Protein AF-A0A0G4KJ38-F1 (afdb_monomer)

pLDDT: mean 87.05, std 11.79, range [53.69, 97.81]

Foldseek 3Di:
DQDDLLVLLVLLCVQPVDALVRLVVVCPDPVNLPDADCDPPPPPPSDHPSSVLSVLVSVQCVQCVVSDSVSDDPVSSVSSSVVSVVSVVVVVVLVVVCVVDDPVVNVVVD

Radius of gyration: 15.85 Å; Cα contacts (8 Å, |Δi|>4): 71; chains: 1; bounding box: 38×38×37 Å

Organism: Verticillium longisporum (NCBI:txid100787)

Solvent-accessible surface area (backbone atoms only — not comparable to full-atom values): 6546 Å² total; per-residue (Å²): 132,83,79,56,70,67,61,39,50,54,50,30,58,70,70,57,76,68,53,39,69,57,49,53,53,47,57,73,33,72,71,41,60,73,40,62,52,73,41,98,81,50,82,82,75,70,56,20,56,48,49,55,50,50,52,53,51,32,53,54,34,67,76,38,74,85,66,55,80,90,72,60,51,71,70,56,50,55,51,35,47,54,50,44,53,51,52,53,51,48,54,53,52,52,51,56,61,41,74,79,43,54,75,73,56,50,64,72,77,111

Sequence (110 aa):
MVKPKEEVISEFNSLVNMTASDLETWLKSDDANSAGWPKDDADGDGETVGHESGRKIVEILKANPDRKEDKYTDEQVEHMRKVVAYCKRHLAQEAKGNEEKTDEEVKKTK

Structure (mmCIF, N/CA/C/O backbone):
data_AF-A0A0G4KJ38-F1
#
_entry.id   AF-A0A0G4KJ38-F1
#
loop_
_atom_site.group_PDB
_atom_site.id
_atom_site.type_symbol
_atom_site.label_atom_id
_atom_site.label_alt_id
_atom_site.label_comp_id
_atom_site.label_asym_id
_atom_site.label_entity_id
_atom_site.label_seq_id
_atom_site.pdbx_PDB_ins_code
_atom_site.Cartn_x
_atom_site.Cartn_y
_atom_site.Cartn_z
_atom_site.occupancy
_atom_site.B_iso_or_equiv
_atom_site.auth_seq_id
_atom_site.auth_comp_id
_atom_site.auth_asym_id
_atom_site.auth_atom_id
_atom_site.pdbx_PDB_model_num
ATOM 1 N N . MET A 1 1 ? -16.868 -13.684 -9.286 1.00 61.88 1 MET A N 1
ATOM 2 C CA . MET A 1 1 ? -17.125 -13.490 -7.842 1.00 61.88 1 MET A CA 1
ATOM 3 C C . MET A 1 1 ? -16.028 -12.599 -7.289 1.00 61.88 1 MET A C 1
ATOM 5 O O . MET A 1 1 ? -14.884 -12.772 -7.690 1.00 61.88 1 MET A O 1
ATOM 9 N N . VAL A 1 2 ? -16.369 -11.622 -6.449 1.00 82.81 2 VAL A N 1
ATOM 10 C CA . VAL A 1 2 ? -15.367 -10.801 -5.748 1.00 82.81 2 VAL A CA 1
ATOM 11 C C . VAL A 1 2 ? -14.737 -11.662 -4.654 1.00 82.81 2 VAL A C 1
ATOM 13 O O . VAL A 1 2 ? -15.451 -12.413 -3.992 1.00 82.81 2 VAL A O 1
ATOM 16 N N . LYS A 1 3 ? -13.411 -11.588 -4.495 1.00 90.31 3 LYS A N 1
ATOM 17 C CA . LYS A 1 3 ? -12.697 -12.350 -3.464 1.00 90.31 3 LYS A CA 1
ATOM 18 C C . LYS A 1 3 ? -13.172 -11.975 -2.048 1.00 90.31 3 LYS A C 1
ATOM 20 O O . LYS A 1 3 ? -13.415 -10.780 -1.810 1.00 90.31 3 LYS A O 1
ATOM 25 N N . PRO A 1 4 ? -13.246 -12.948 -1.117 1.00 95.56 4 PRO A N 1
ATOM 26 C CA . PRO A 1 4 ? -13.491 -12.691 0.301 1.00 95.56 4 PRO A CA 1
ATOM 27 C C . PRO A 1 4 ? -12.502 -11.680 0.894 1.00 95.56 4 PRO A C 1
ATOM 29 O O . PRO A 1 4 ? -11.387 -11.514 0.394 1.00 95.56 4 PRO A O 1
ATOM 32 N N . LYS A 1 5 ? -12.917 -10.978 1.952 1.00 95.12 5 LYS A N 1
ATOM 33 C CA . LYS A 1 5 ? -12.108 -9.935 2.610 1.00 95.12 5 LYS A CA 1
ATOM 34 C C . LYS A 1 5 ? -10.822 -10.520 3.192 1.00 95.12 5 LYS A C 1
ATOM 36 O O . LYS A 1 5 ? -9.754 -9.946 3.004 1.00 95.12 5 LYS A O 1
ATOM 41 N N . GLU A 1 6 ? -10.932 -11.681 3.813 1.00 95.69 6 GLU A N 1
ATOM 42 C CA . GLU A 1 6 ? -9.857 -12.414 4.477 1.00 95.69 6 GLU A CA 1
ATOM 43 C C . GLU A 1 6 ? -8.767 -12.809 3.471 1.00 95.69 6 GLU A C 1
ATOM 45 O O . GLU A 1 6 ? -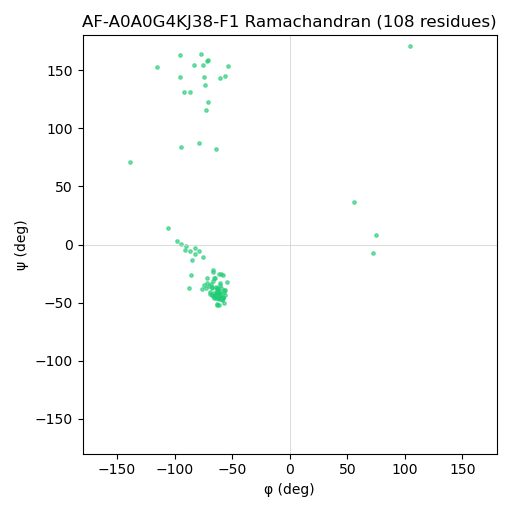7.585 -12.551 3.686 1.00 95.69 6 GLU A O 1
ATOM 50 N N . GLU A 1 7 ? -9.171 -13.340 2.311 1.00 96.94 7 GLU A N 1
ATOM 51 C CA . GLU A 1 7 ? -8.244 -13.707 1.235 1.00 96.94 7 GLU A CA 1
ATOM 52 C C . GLU A 1 7 ? -7.487 -12.480 0.707 1.00 96.94 7 GLU A C 1
ATOM 54 O O . GLU A 1 7 ? -6.278 -12.528 0.496 1.00 96.94 7 GLU A O 1
ATOM 59 N N . VAL A 1 8 ? -8.179 -11.353 0.531 1.00 97.50 8 VAL A N 1
ATOM 60 C CA . VAL A 1 8 ? -7.558 -10.110 0.052 1.00 97.50 8 VAL A CA 1
ATOM 61 C C . VAL A 1 8 ? -6.551 -9.568 1.058 1.00 97.50 8 VAL A C 1
ATOM 63 O O . VAL A 1 8 ? -5.468 -9.154 0.651 1.00 97.50 8 VAL A O 1
ATOM 66 N N . ILE A 1 9 ? -6.896 -9.554 2.346 1.00 97.19 9 ILE A N 1
ATOM 67 C CA . ILE A 1 9 ? -6.003 -9.070 3.404 1.00 97.19 9 ILE A CA 1
ATOM 68 C C . ILE A 1 9 ? -4.748 -9.941 3.471 1.00 97.19 9 ILE A C 1
ATOM 70 O O . ILE A 1 9 ? -3.636 -9.412 3.507 1.00 97.19 9 ILE A O 1
ATOM 74 N N . SER A 1 10 ? -4.915 -11.265 3.440 1.00 96.50 10 SER A N 1
ATOM 75 C CA . SER A 1 10 ? -3.799 -12.211 3.451 1.00 96.50 10 SER A CA 1
ATOM 76 C C . SER A 1 10 ? -2.866 -11.991 2.253 1.00 96.50 10 SER A C 1
ATOM 78 O O . SER A 1 10 ? -1.655 -11.828 2.416 1.00 96.50 10 SER A O 1
ATOM 80 N N . GLU A 1 11 ? -3.428 -11.878 1.046 1.00 96.88 11 GLU A N 1
ATOM 81 C CA . GLU A 1 11 ? -2.656 -11.617 -0.172 1.00 96.88 11 GLU A CA 1
ATOM 82 C C . GLU A 1 11 ? -1.963 -10.252 -0.139 1.00 96.88 11 GLU A C 1
ATOM 84 O O . GLU A 1 11 ? -0.799 -10.143 -0.521 1.00 96.88 11 GLU A O 1
ATOM 89 N N . PHE A 1 12 ? -2.644 -9.215 0.347 1.00 97.50 12 PHE A N 1
ATOM 90 C CA . PHE A 1 12 ? -2.066 -7.884 0.497 1.00 97.50 12 PHE A CA 1
ATOM 91 C C . PHE A 1 12 ? -0.873 -7.898 1.452 1.00 97.50 12 PHE A C 1
ATOM 93 O O . PHE A 1 12 ? 0.184 -7.371 1.114 1.00 97.50 12 PHE A O 1
ATOM 100 N N . ASN A 1 13 ? -1.007 -8.542 2.612 1.00 95.00 13 ASN A N 1
ATOM 101 C CA . ASN A 1 13 ? 0.074 -8.646 3.588 1.00 95.00 13 ASN A CA 1
ATOM 102 C C . ASN A 1 13 ? 1.258 -9.476 3.081 1.00 95.00 13 ASN A C 1
ATOM 104 O O . ASN A 1 13 ? 2.392 -9.194 3.460 1.00 95.00 13 ASN A O 1
ATOM 108 N N . SER A 1 14 ? 1.016 -10.448 2.199 1.00 95.06 14 SER A N 1
ATOM 109 C CA . SER A 1 14 ? 2.086 -11.199 1.537 1.00 95.06 14 SER A CA 1
ATOM 110 C C . SER A 1 14 ? 2.800 -10.394 0.449 1.00 95.06 14 SER A C 1
ATOM 112 O O . SER A 1 14 ? 3.992 -10.606 0.232 1.00 95.06 14 SER A O 1
ATOM 114 N N . LEU A 1 15 ? 2.087 -9.526 -0.273 1.00 95.25 15 LEU A N 1
ATOM 115 C CA . LEU A 1 15 ? 2.631 -8.772 -1.408 1.00 95.25 15 LEU A CA 1
ATOM 116 C C . LEU A 1 15 ? 3.289 -7.455 -0.977 1.00 95.25 15 LEU A C 1
ATOM 118 O O . LEU A 1 15 ? 4.312 -7.067 -1.532 1.00 95.25 15 LEU A O 1
ATOM 122 N N . VAL A 1 16 ? 2.725 -6.769 0.019 1.00 95.00 16 VAL A N 1
ATOM 123 C CA . VAL A 1 16 ? 3.237 -5.496 0.542 1.00 95.00 16 VAL A CA 1
ATOM 124 C C . VAL A 1 16 ? 4.140 -5.773 1.738 1.00 95.00 16 VAL A C 1
ATOM 126 O O . VAL A 1 16 ? 3.712 -5.705 2.893 1.00 95.00 16 VAL A O 1
ATOM 129 N N . ASN A 1 17 ? 5.400 -6.088 1.449 1.00 91.19 17 ASN A N 1
ATOM 130 C CA . ASN A 1 17 ? 6.413 -6.500 2.428 1.00 91.19 17 ASN A CA 1
ATOM 131 C C . ASN A 1 17 ? 7.256 -5.343 3.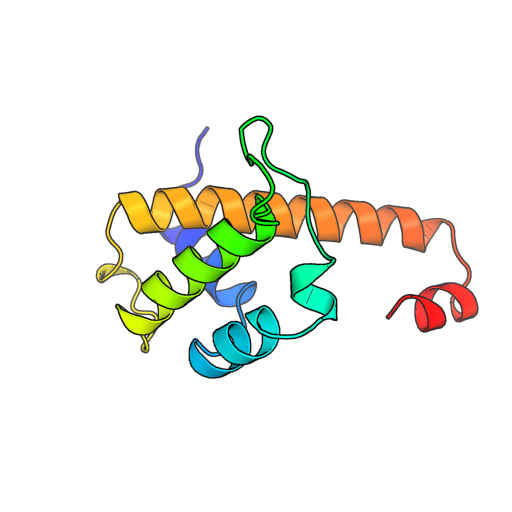011 1.00 91.19 17 ASN A C 1
ATOM 133 O O . ASN A 1 17 ? 8.040 -5.572 3.928 1.00 91.19 17 ASN A O 1
ATOM 137 N N . MET A 1 18 ? 7.079 -4.110 2.527 1.00 93.06 18 MET A N 1
ATOM 138 C CA . MET A 1 18 ? 7.752 -2.916 3.055 1.00 93.06 18 MET A CA 1
ATOM 139 C C . MET A 1 18 ? 7.030 -2.343 4.280 1.00 93.06 18 MET A C 1
ATOM 141 O O . MET A 1 18 ? 5.815 -2.513 4.448 1.00 93.06 18 MET A O 1
ATOM 145 N N . THR A 1 19 ? 7.765 -1.630 5.137 1.00 94.62 19 THR A N 1
ATOM 146 C CA . THR A 1 19 ? 7.152 -0.831 6.206 1.00 94.62 19 THR A CA 1
ATOM 147 C C . THR A 1 19 ? 6.563 0.468 5.648 1.00 94.62 19 THR A C 1
ATOM 149 O O . THR A 1 19 ? 6.904 0.901 4.547 1.00 94.62 19 THR A O 1
ATOM 152 N N . ALA A 1 20 ? 5.691 1.126 6.422 1.00 95.62 20 ALA A N 1
ATOM 153 C CA . ALA A 1 20 ? 5.152 2.435 6.046 1.00 95.62 20 ALA A CA 1
ATOM 154 C C . ALA A 1 20 ? 6.263 3.472 5.804 1.00 95.62 20 ALA A C 1
ATOM 156 O O . ALA A 1 20 ? 6.179 4.251 4.859 1.00 95.62 20 ALA A O 1
ATOM 157 N N . SER A 1 21 ? 7.301 3.467 6.646 1.00 95.00 21 SER A N 1
ATOM 158 C CA . SER A 1 21 ? 8.426 4.403 6.568 1.00 95.00 21 SER A CA 1
ATOM 159 C C . SER A 1 21 ? 9.306 4.150 5.345 1.00 95.00 21 SER A C 1
ATOM 161 O O . SER A 1 21 ? 9.714 5.103 4.679 1.00 95.00 21 SER A O 1
ATOM 163 N N . ASP A 1 22 ? 9.561 2.881 5.020 1.00 95.12 22 ASP A N 1
ATOM 164 C CA . ASP A 1 22 ? 10.357 2.517 3.842 1.00 95.12 22 ASP A CA 1
ATOM 165 C C . ASP A 1 22 ? 9.614 2.888 2.561 1.00 95.12 22 ASP A C 1
ATOM 167 O O . ASP A 1 22 ? 10.195 3.478 1.652 1.00 95.12 22 ASP A O 1
ATOM 171 N N . LEU A 1 23 ? 8.309 2.598 2.504 1.00 95.00 23 LEU A N 1
ATOM 172 C CA . LEU A 1 23 ? 7.486 2.944 1.350 1.00 95.00 23 LEU A CA 1
ATOM 173 C C . LEU A 1 23 ? 7.362 4.463 1.185 1.00 95.00 23 LEU A C 1
ATOM 175 O O . LEU A 1 23 ? 7.473 4.964 0.072 1.00 95.00 23 LEU A O 1
ATOM 179 N N . GLU A 1 24 ? 7.185 5.215 2.274 1.00 93.88 24 GLU A N 1
ATOM 180 C CA . GLU A 1 24 ? 7.152 6.681 2.219 1.00 93.88 24 GLU A CA 1
ATOM 181 C C . GLU A 1 24 ? 8.491 7.270 1.749 1.00 93.88 24 GLU A C 1
ATOM 183 O O . GLU A 1 24 ? 8.508 8.240 0.994 1.00 93.88 24 GLU A O 1
ATOM 188 N N . THR A 1 25 ? 9.611 6.684 2.173 1.00 93.69 25 THR A N 1
ATOM 189 C CA . THR A 1 25 ? 10.945 7.080 1.698 1.00 93.69 25 THR A CA 1
ATOM 190 C C . THR A 1 25 ? 11.094 6.807 0.208 1.00 93.69 25 THR A C 1
ATOM 192 O O . THR A 1 25 ? 11.537 7.681 -0.532 1.00 93.69 25 THR A O 1
ATOM 195 N N . TRP A 1 26 ? 10.676 5.624 -0.241 1.00 92.50 26 TRP A N 1
ATOM 196 C CA . TRP A 1 26 ? 10.735 5.2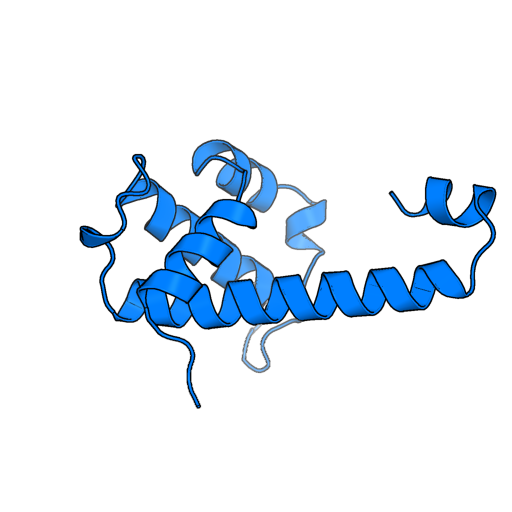53 -1.649 1.00 92.50 26 TRP A CA 1
ATOM 197 C C . TRP A 1 26 ? 9.875 6.172 -2.521 1.00 92.50 26 TRP A C 1
ATOM 199 O O . TRP A 1 26 ? 10.358 6.643 -3.544 1.00 92.50 26 TRP A O 1
ATOM 209 N N . LEU A 1 27 ? 8.657 6.515 -2.087 1.00 90.88 27 LEU A N 1
ATOM 210 C CA . LEU A 1 27 ? 7.768 7.427 -2.822 1.00 90.88 27 LEU A CA 1
ATOM 211 C C . LEU A 1 27 ? 8.375 8.824 -3.040 1.00 90.88 27 LEU A C 1
ATOM 213 O O . LEU A 1 27 ? 8.025 9.491 -4.002 1.00 90.88 27 LEU A O 1
ATOM 217 N N . LYS A 1 28 ? 9.310 9.261 -2.188 1.00 88.38 28 LYS A N 1
ATOM 218 C CA . LYS A 1 28 ? 10.014 10.547 -2.337 1.00 88.38 28 LYS A CA 1
ATOM 219 C C . LYS A 1 28 ? 11.192 10.492 -3.320 1.00 88.38 28 LYS A C 1
ATOM 221 O O . LYS A 1 28 ? 11.783 11.534 -3.589 1.00 88.38 28 LYS A O 1
ATOM 226 N N . SER A 1 29 ? 11.572 9.309 -3.804 1.00 87.44 29 SER A N 1
ATOM 227 C CA . SER A 1 29 ? 12.691 9.142 -4.738 1.00 87.44 29 SER A CA 1
ATOM 228 C C . SER A 1 29 ? 12.331 9.578 -6.160 1.00 87.44 29 SER A C 1
ATOM 230 O O . SER A 1 29 ? 11.171 9.522 -6.568 1.00 87.44 29 SER A O 1
ATOM 232 N N . ASP A 1 30 ? 13.339 9.968 -6.942 1.00 79.19 30 ASP A N 1
ATOM 233 C CA . ASP A 1 30 ? 13.164 10.313 -8.359 1.00 79.19 30 ASP A CA 1
ATOM 234 C C . ASP A 1 30 ? 12.617 9.130 -9.181 1.00 79.19 30 ASP A C 1
ATOM 236 O O . ASP A 1 30 ? 11.807 9.318 -10.093 1.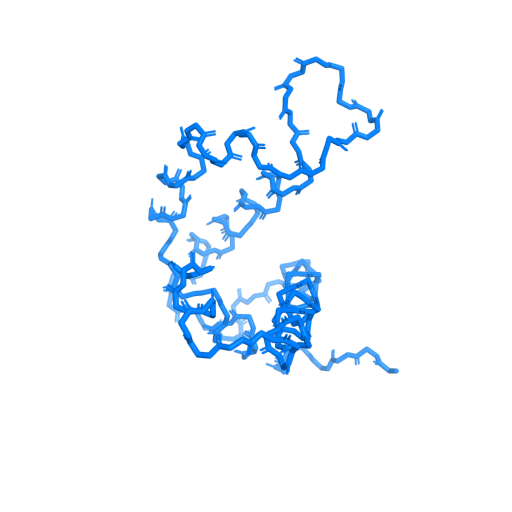00 79.19 30 ASP A O 1
ATOM 240 N N . ASP A 1 31 ? 12.985 7.900 -8.810 1.00 80.12 31 ASP A N 1
ATOM 241 C CA . ASP A 1 31 ? 12.485 6.672 -9.435 1.00 80.12 31 ASP A CA 1
ATOM 242 C C . ASP A 1 31 ? 10.972 6.516 -9.243 1.00 80.12 31 ASP A C 1
ATOM 244 O O . ASP A 1 31 ? 10.253 6.175 -10.179 1.00 80.12 31 ASP A O 1
ATOM 248 N N . ALA A 1 32 ? 10.457 6.802 -8.044 1.00 79.00 32 ALA A N 1
ATOM 249 C CA . ALA A 1 32 ? 9.022 6.738 -7.781 1.00 79.00 32 ALA A CA 1
ATOM 250 C C . ALA A 1 32 ? 8.256 7.895 -8.439 1.00 79.00 32 ALA A C 1
ATOM 252 O O . ALA A 1 32 ? 7.160 7.681 -8.955 1.00 79.00 32 ALA A O 1
ATOM 253 N N . ASN A 1 33 ? 8.839 9.096 -8.465 1.00 72.94 33 ASN A N 1
ATOM 254 C CA . ASN A 1 33 ? 8.239 10.273 -9.104 1.00 72.94 33 ASN A CA 1
ATOM 255 C C . ASN A 1 33 ? 8.145 10.139 -10.630 1.00 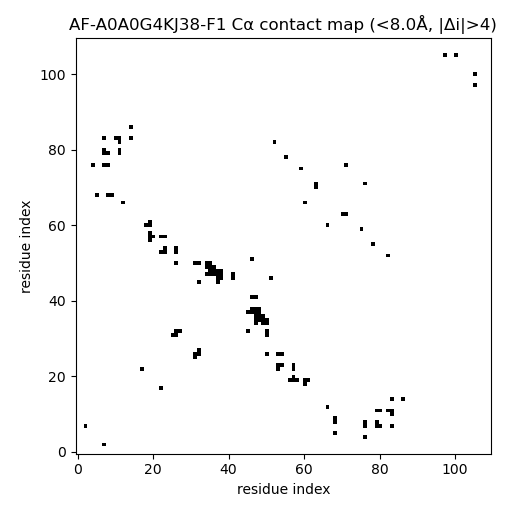72.94 33 ASN A C 1
ATOM 257 O O . ASN A 1 33 ? 7.225 10.669 -11.247 1.00 72.94 33 ASN A O 1
ATOM 261 N N . SER A 1 34 ? 9.086 9.422 -11.247 1.00 70.94 34 SER A N 1
ATOM 262 C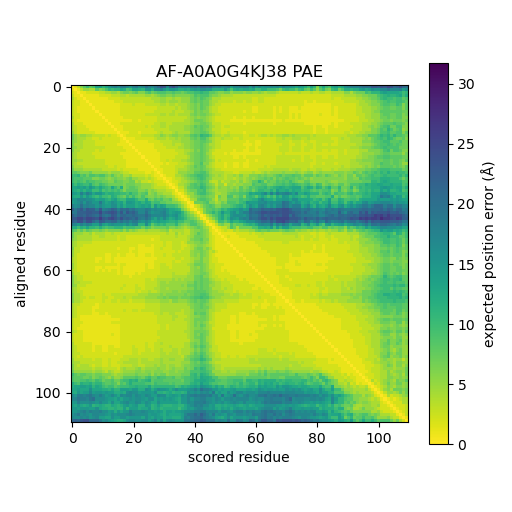 CA . SER A 1 34 ? 9.069 9.127 -12.684 1.00 70.94 34 SER A CA 1
ATOM 263 C C . SER A 1 34 ? 8.256 7.875 -13.040 1.00 70.94 34 SER A C 1
ATOM 265 O O . SER A 1 34 ? 8.040 7.596 -14.223 1.00 70.94 34 SER A O 1
ATOM 267 N N . ALA A 1 35 ? 7.768 7.134 -12.039 1.00 71.69 35 ALA A N 1
ATOM 268 C CA . ALA A 1 35 ? 7.004 5.910 -12.221 1.00 71.69 35 ALA A CA 1
ATOM 269 C C . ALA A 1 35 ? 5.482 6.134 -12.195 1.00 71.69 35 ALA A C 1
ATOM 271 O O . ALA A 1 35 ? 4.916 6.882 -11.395 1.00 71.69 35 ALA A O 1
ATOM 272 N N . GLY A 1 36 ? 4.784 5.361 -13.026 1.00 71.31 36 GLY A N 1
ATOM 273 C CA . GLY A 1 36 ? 3.326 5.282 -13.039 1.00 71.31 36 GLY A CA 1
ATOM 274 C C . GLY A 1 36 ? 2.674 6.019 -14.204 1.00 71.31 36 GLY A C 1
ATOM 275 O O . GLY A 1 36 ? 3.312 6.716 -14.984 1.00 71.31 36 GLY A O 1
ATOM 276 N N . TRP A 1 37 ? 1.365 5.809 -14.342 1.00 75.06 37 TRP A N 1
ATOM 277 C CA . TRP A 1 37 ? 0.567 6.458 -15.378 1.00 75.06 37 TRP A CA 1
ATOM 278 C C . TRP A 1 37 ? 0.077 7.821 -14.878 1.00 75.06 37 TRP A C 1
ATOM 280 O O . TRP A 1 37 ? -0.466 7.866 -13.762 1.00 75.06 37 TRP A O 1
ATOM 290 N N . PRO A 1 38 ? 0.223 8.910 -15.658 1.00 71.38 38 PRO A N 1
ATOM 291 C CA . PRO A 1 38 ? -0.423 10.176 -15.332 1.00 71.38 38 PRO A CA 1
ATOM 292 C C . PRO A 1 38 ? -1.931 9.967 -15.196 1.00 71.38 38 PRO A C 1
ATOM 294 O O . PRO A 1 38 ? -2.517 9.133 -15.892 1.00 71.38 38 PRO A O 1
ATOM 297 N N . LYS A 1 39 ? -2.559 10.702 -14.277 1.00 67.56 39 LYS A N 1
ATOM 298 C CA . LYS A 1 39 ? -4.020 10.778 -14.252 1.00 67.56 39 LYS A CA 1
ATOM 299 C C . LYS A 1 39 ? -4.507 11.664 -15.390 1.00 67.56 39 LYS A C 1
ATOM 301 O O . LYS A 1 39 ? -3.875 12.677 -15.675 1.00 67.56 39 LYS A O 1
ATOM 306 N N . ASP A 1 40 ? -5.648 11.309 -15.973 1.00 66.25 40 ASP A N 1
ATOM 307 C CA . ASP A 1 40 ? -6.281 12.091 -17.042 1.00 66.25 40 ASP A CA 1
ATOM 308 C C . ASP A 1 40 ? -6.586 13.545 -16.615 1.00 66.25 40 ASP A C 1
ATOM 310 O O . ASP A 1 40 ? -6.565 14.440 -17.454 1.00 66.25 40 ASP A O 1
ATOM 314 N N . ASP A 1 41 ? -6.776 13.794 -15.312 1.00 64.00 41 ASP A N 1
ATOM 315 C CA . ASP A 1 41 ? -7.061 15.115 -14.725 1.00 64.00 41 ASP A CA 1
ATOM 316 C C . ASP A 1 41 ? -5.866 15.742 -13.968 1.00 64.00 41 ASP A C 1
ATOM 318 O O . ASP A 1 41 ? -6.043 16.658 -13.163 1.00 64.00 41 ASP A O 1
ATOM 322 N N . ALA A 1 42 ? -4.641 15.231 -14.140 1.00 58.91 42 ALA A N 1
ATOM 323 C CA . ALA A 1 42 ? -3.465 15.819 -13.495 1.00 58.91 42 ALA A CA 1
ATOM 324 C C . ALA A 1 42 ? -2.998 17.070 -14.260 1.00 58.91 42 ALA A C 1
ATOM 326 O O . ALA A 1 42 ? -2.118 16.996 -15.119 1.00 58.91 42 ALA A O 1
ATOM 327 N N . ASP A 1 43 ? -3.566 18.230 -13.923 1.00 53.88 43 ASP A N 1
ATOM 328 C CA . ASP A 1 43 ? -3.071 19.551 -14.333 1.00 53.88 43 ASP A CA 1
ATOM 329 C C . ASP A 1 43 ? -1.671 19.810 -13.735 1.00 53.88 43 ASP A C 1
ATOM 331 O O . ASP A 1 43 ? -1.509 20.442 -12.694 1.00 53.88 43 ASP A O 1
ATOM 335 N N . GLY A 1 44 ? -0.627 19.283 -14.375 1.00 53.69 44 GLY A N 1
ATOM 336 C CA . GLY A 1 44 ? 0.763 19.726 -14.204 1.00 53.69 44 GLY A CA 1
ATOM 337 C C . GLY A 1 44 ? 1.486 19.371 -12.895 1.00 53.69 44 GLY A C 1
ATOM 338 O O . GLY A 1 44 ? 2.694 19.578 -12.837 1.00 53.69 44 GLY A O 1
ATOM 339 N N . ASP A 1 45 ? 0.817 18.808 -11.882 1.00 58.88 45 ASP A N 1
ATOM 340 C CA . ASP A 1 45 ? 1.427 18.536 -10.560 1.00 58.88 45 ASP A CA 1
ATOM 341 C C . ASP A 1 45 ? 2.251 17.228 -10.497 1.00 58.88 45 ASP A C 1
ATOM 343 O O . ASP A 1 45 ? 2.861 16.909 -9.483 1.00 58.88 45 ASP A O 1
ATOM 347 N N . GLY A 1 46 ? 2.288 16.443 -11.583 1.00 61.47 46 GLY A N 1
ATOM 348 C CA . GLY A 1 46 ? 3.080 15.202 -11.655 1.00 61.47 46 GLY A CA 1
ATOM 349 C C . GLY A 1 46 ? 2.491 14.009 -10.888 1.00 61.47 46 GLY A C 1
ATOM 350 O O . GLY A 1 46 ? 3.124 12.962 -10.784 1.00 61.47 46 GLY A O 1
ATOM 351 N N . GLU A 1 47 ? 1.266 14.127 -10.374 1.00 72.31 47 GLU A N 1
ATOM 352 C CA . GLU A 1 47 ? 0.614 13.076 -9.597 1.00 72.31 47 GLU A CA 1
ATOM 353 C C . GLU A 1 47 ? 0.156 11.888 -10.470 1.00 72.31 47 GLU A C 1
ATOM 355 O O . GLU A 1 47 ? -0.755 11.998 -11.297 1.00 72.31 47 GLU A O 1
ATOM 360 N N . THR A 1 48 ? 0.743 10.709 -10.241 1.00 84.25 48 THR A N 1
ATOM 361 C CA . THR A 1 48 ? 0.403 9.478 -10.975 1.00 84.25 48 THR A CA 1
ATOM 362 C C . THR A 1 48 ? -0.633 8.621 -10.240 1.00 84.25 48 THR A C 1
ATOM 364 O O . THR A 1 48 ? -0.901 8.772 -9.044 1.00 84.25 48 THR A O 1
ATOM 367 N N . VAL A 1 49 ? -1.262 7.678 -10.946 1.00 85.56 49 VAL A N 1
ATOM 368 C CA . VAL A 1 49 ? -2.136 6.664 -10.316 1.00 85.56 49 VAL A CA 1
ATOM 369 C C . VAL A 1 49 ? -1.352 5.820 -9.301 1.00 85.56 49 VAL A C 1
ATOM 371 O O . VAL A 1 49 ? -1.874 5.475 -8.238 1.00 85.56 49 VAL A O 1
ATOM 374 N N . GLY A 1 50 ? -0.092 5.507 -9.619 1.00 87.69 50 GLY A N 1
ATOM 375 C CA . GLY A 1 50 ? 0.795 4.732 -8.754 1.00 87.69 50 GLY A CA 1
ATOM 376 C C . GLY A 1 50 ? 1.158 5.483 -7.477 1.00 87.69 50 GLY A C 1
ATOM 377 O O . GLY A 1 50 ? 1.071 4.908 -6.393 1.00 87.69 50 GLY A O 1
ATOM 378 N N . HIS A 1 51 ? 1.481 6.772 -7.593 1.00 89.25 51 HIS A N 1
ATOM 379 C CA . HIS A 1 51 ? 1.883 7.598 -6.459 1.00 89.25 51 HIS A CA 1
ATOM 380 C C . HIS A 1 51 ? 0.741 7.772 -5.441 1.00 89.25 51 HIS A C 1
ATOM 382 O O . HIS A 1 51 ? 0.929 7.537 -4.244 1.00 89.25 51 HIS A O 1
ATOM 388 N N . GLU A 1 52 ? -0.484 8.039 -5.908 1.00 90.56 52 GLU A N 1
ATOM 389 C CA . GLU A 1 52 ? -1.668 8.096 -5.041 1.00 90.56 52 GLU A CA 1
ATOM 390 C C . GLU A 1 52 ? -1.920 6.761 -4.338 1.00 90.56 52 GLU A C 1
ATOM 392 O O . GLU A 1 52 ? -2.193 6.723 -3.135 1.00 90.56 52 GLU A O 1
ATOM 397 N N . SER A 1 53 ? -1.827 5.654 -5.082 1.00 93.50 53 SER A N 1
ATOM 398 C CA . SER A 1 53 ? -2.006 4.324 -4.506 1.00 93.50 53 SER A CA 1
ATOM 399 C C . SER A 1 53 ? -0.945 4.035 -3.446 1.00 93.50 53 SER A C 1
ATOM 401 O O . SER A 1 53 ? -1.275 3.498 -2.391 1.00 93.50 53 SER A O 1
ATOM 403 N N . GLY A 1 54 ? 0.308 4.428 -3.684 1.00 94.12 54 GLY A N 1
ATOM 404 C CA . GLY A 1 54 ? 1.393 4.313 -2.715 1.00 94.12 54 GLY A CA 1
ATOM 405 C C . GLY A 1 54 ? 1.091 5.056 -1.416 1.00 94.12 54 GLY A C 1
ATOM 406 O O . GLY A 1 54 ? 1.225 4.478 -0.337 1.00 94.12 54 GLY A O 1
ATOM 407 N N . ARG A 1 55 ? 0.596 6.299 -1.495 1.00 94.25 55 ARG A N 1
ATOM 408 C CA . ARG A 1 55 ? 0.210 7.073 -0.301 1.00 94.25 55 ARG A CA 1
ATOM 409 C C . ARG A 1 55 ? -0.910 6.403 0.494 1.00 94.25 55 ARG A C 1
ATOM 411 O O . ARG A 1 55 ? -0.803 6.296 1.713 1.00 94.25 55 ARG A O 1
ATOM 418 N N . LYS A 1 56 ? -1.929 5.867 -0.181 1.00 96.50 56 LYS A N 1
ATOM 419 C CA . LYS A 1 56 ? -3.008 5.110 0.482 1.00 96.50 56 LYS A CA 1
ATOM 420 C C . LYS A 1 56 ? -2.490 3.847 1.172 1.00 96.50 56 LYS A C 1
ATOM 422 O O . LYS A 1 56 ? -2.924 3.531 2.277 1.00 96.50 56 LYS A O 1
ATOM 427 N N . ILE A 1 57 ? -1.533 3.138 0.569 1.00 97.56 57 ILE A N 1
ATOM 428 C CA . ILE A 1 57 ? -0.878 1.991 1.218 1.00 97.56 57 ILE A CA 1
ATOM 429 C C . ILE A 1 57 ? -0.138 2.447 2.482 1.00 97.56 57 ILE A C 1
ATOM 431 O O . ILE A 1 57 ? -0.277 1.806 3.523 1.00 97.56 57 ILE A O 1
ATOM 435 N N . VAL A 1 58 ? 0.593 3.566 2.435 1.00 97.75 58 VAL A N 1
ATOM 436 C CA . VAL A 1 58 ? 1.260 4.134 3.620 1.00 97.75 58 VAL A CA 1
ATOM 437 C C . VAL A 1 58 ? 0.250 4.438 4.732 1.00 97.75 58 VAL A C 1
ATOM 439 O O . VAL A 1 58 ? 0.496 4.078 5.883 1.00 97.75 58 VAL A O 1
ATOM 442 N N . GLU A 1 59 ? -0.894 5.045 4.414 1.00 97.75 59 GLU A N 1
ATOM 443 C CA . GLU A 1 59 ? -1.961 5.324 5.388 1.00 97.75 59 GLU A CA 1
ATOM 444 C C . GLU A 1 59 ? -2.527 4.043 6.016 1.00 97.75 59 GLU A C 1
ATOM 446 O O . GLU A 1 59 ? -2.660 3.963 7.239 1.00 97.75 59 GLU A O 1
ATOM 451 N N . ILE A 1 60 ? -2.788 3.012 5.206 1.00 97.81 60 ILE A N 1
ATOM 452 C CA . ILE A 1 60 ? -3.240 1.692 5.675 1.00 97.81 60 ILE A CA 1
ATOM 453 C C . ILE A 1 60 ? -2.220 1.075 6.641 1.00 97.81 60 ILE A C 1
ATOM 455 O O . ILE A 1 60 ? -2.595 0.581 7.708 1.00 97.81 60 ILE A O 1
ATOM 459 N N . LEU A 1 61 ? -0.931 1.115 6.291 1.00 97.25 61 LEU A N 1
ATOM 460 C CA . LEU A 1 61 ? 0.143 0.559 7.116 1.00 97.25 61 LEU A CA 1
ATOM 461 C C . LEU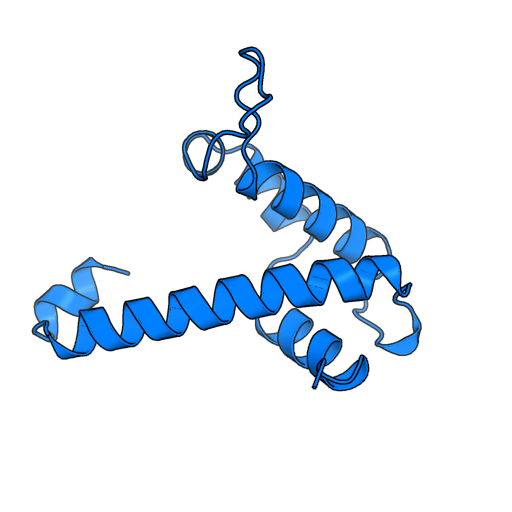 A 1 61 ? 0.337 1.349 8.420 1.00 97.25 61 LEU A C 1
ATOM 463 O O . LEU A 1 61 ? 0.584 0.743 9.460 1.00 97.25 61 LEU A O 1
ATOM 467 N N . LYS A 1 62 ? 0.185 2.681 8.396 1.00 96.94 62 LYS A N 1
ATOM 468 C CA . LYS A 1 62 ? 0.232 3.527 9.604 1.00 96.94 62 LYS A CA 1
ATOM 469 C C . LYS A 1 62 ? -0.964 3.278 10.528 1.00 96.94 62 LYS A C 1
ATOM 471 O O . LYS A 1 62 ? -0.793 3.280 11.744 1.00 96.94 62 LYS A O 1
ATOM 476 N N . ALA A 1 63 ? -2.154 3.050 9.971 1.00 96.62 63 ALA A N 1
ATOM 477 C CA . ALA A 1 63 ? -3.365 2.777 10.744 1.00 96.62 63 ALA A CA 1
ATOM 478 C C . ALA A 1 63 ? -3.363 1.381 11.396 1.00 96.62 63 ALA A C 1
ATOM 480 O O . ALA A 1 63 ? -3.967 1.194 12.453 1.00 96.62 63 ALA A O 1
ATOM 481 N N . ASN A 1 64 ? -2.684 0.402 10.788 1.00 96.38 64 ASN A N 1
ATOM 482 C CA . ASN A 1 64 ? -2.615 -0.972 11.285 1.00 96.38 64 ASN A CA 1
ATOM 483 C C . ASN A 1 64 ? -1.194 -1.565 11.154 1.00 96.38 64 ASN A C 1
ATOM 485 O O . ASN A 1 64 ? -0.973 -2.464 10.336 1.00 96.38 64 ASN A O 1
ATOM 489 N N . PRO A 1 65 ? -0.225 -1.093 11.962 1.00 94.19 65 PRO A N 1
ATOM 490 C CA . PRO A 1 65 ? 1.180 -1.501 11.857 1.00 94.19 65 PRO A CA 1
ATOM 491 C C . PRO A 1 65 ? 1.404 -2.985 12.177 1.00 94.19 65 PRO A C 1
ATOM 493 O O . PRO A 1 65 ? 2.297 -3.608 11.611 1.00 94.19 65 PRO A O 1
ATOM 496 N N . ASP A 1 66 ? 0.552 -3.567 13.028 1.00 94.69 66 ASP A N 1
ATOM 497 C CA . ASP A 1 66 ? 0.583 -4.994 13.377 1.00 94.69 66 ASP A CA 1
ATOM 498 C C . ASP A 1 66 ? -0.056 -5.892 12.303 1.00 94.69 66 ASP A C 1
ATOM 500 O O . ASP A 1 66 ? -0.058 -7.113 12.452 1.00 94.69 66 ASP A O 1
ATOM 504 N N . ARG A 1 67 ? -0.659 -5.304 11.258 1.00 94.25 67 ARG A N 1
ATOM 505 C CA . ARG A 1 67 ? -1.327 -6.012 10.152 1.00 94.25 67 ARG A CA 1
ATOM 506 C C . ARG A 1 67 ? -2.425 -6.986 10.596 1.00 94.25 67 ARG A C 1
ATOM 508 O O . ARG A 1 67 ? -2.620 -8.043 10.000 1.00 94.25 67 ARG A O 1
ATOM 515 N N . LYS A 1 68 ? -3.167 -6.614 11.640 1.00 95.00 68 LYS A N 1
ATOM 516 C CA . LYS A 1 68 ? -4.269 -7.410 12.204 1.00 95.00 68 LYS A CA 1
ATOM 517 C C . LYS A 1 68 ? -5.477 -7.420 11.266 1.00 95.00 68 LYS A C 1
ATOM 519 O O . LYS A 1 68 ? -5.985 -6.352 10.931 1.00 95.00 68 LYS A O 1
ATOM 524 N N . GLU A 1 69 ? -5.932 -8.598 10.845 1.00 93.19 69 GLU A N 1
ATOM 525 C CA . GLU A 1 69 ? -6.961 -8.747 9.801 1.00 93.19 69 GLU A CA 1
ATOM 526 C C . GLU A 1 69 ? -8.304 -8.092 10.164 1.00 93.19 69 GLU A C 1
ATOM 528 O O . GLU A 1 69 ? -8.970 -7.498 9.316 1.00 93.19 69 GLU A O 1
ATOM 533 N N . ASP A 1 70 ? -8.666 -8.126 11.443 1.00 93.88 70 ASP A N 1
ATOM 534 C CA . ASP A 1 70 ? -9.900 -7.575 12.006 1.00 93.88 70 ASP A CA 1
ATOM 535 C C . ASP A 1 70 ? -9.898 -6.042 12.128 1.00 93.88 70 ASP A C 1
ATOM 537 O O . ASP A 1 70 ? -10.940 -5.439 12.384 1.00 93.88 70 ASP A O 1
ATOM 541 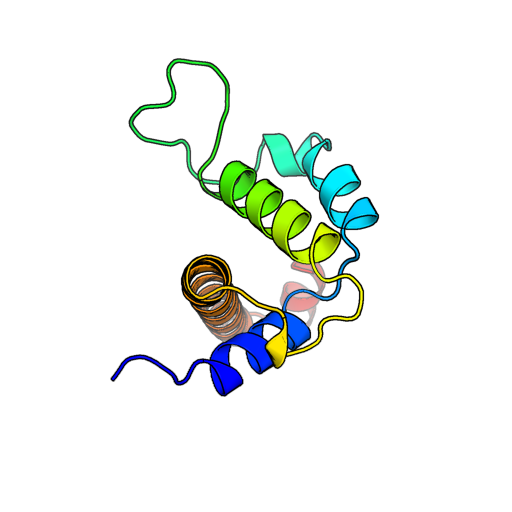N N . LYS A 1 71 ? -8.746 -5.391 11.926 1.00 95.75 71 LYS A N 1
ATOM 542 C CA . LYS A 1 71 ? -8.580 -3.939 12.100 1.00 95.75 71 LYS A CA 1
ATOM 543 C C . LYS A 1 71 ? -8.670 -3.127 10.811 1.00 95.75 71 LYS A C 1
ATOM 545 O O . LYS A 1 71 ? -8.478 -1.913 10.855 1.00 95.75 71 LYS A O 1
ATOM 550 N N . TYR A 1 72 ? -8.953 -3.766 9.678 1.00 97.00 72 TYR A N 1
ATOM 551 C CA . TYR A 1 72 ? -9.105 -3.065 8.406 1.00 97.00 72 TYR A CA 1
ATOM 552 C C . TYR A 1 72 ? -10.555 -2.663 8.133 1.00 97.00 72 TYR A C 1
ATOM 554 O O . TYR A 1 72 ? -11.477 -3.489 8.195 1.00 97.00 72 TYR A O 1
ATOM 562 N N . THR A 1 73 ? -10.749 -1.397 7.757 1.00 97.00 73 THR A N 1
ATOM 563 C CA . THR A 1 73 ? -12.046 -0.901 7.280 1.00 97.00 73 THR A CA 1
ATOM 564 C C . THR A 1 73 ? -12.361 -1.472 5.900 1.00 97.00 73 THR A C 1
ATOM 566 O O . THR A 1 73 ? -11.466 -1.897 5.166 1.00 97.00 73 THR A O 1
ATOM 569 N N . ASP A 1 74 ? -13.636 -1.488 5.518 1.00 96.00 74 ASP A N 1
ATOM 570 C CA . ASP A 1 74 ? -14.028 -2.039 4.219 1.00 96.00 74 ASP A CA 1
ATOM 571 C C . ASP A 1 74 ? -13.434 -1.243 3.050 1.00 96.00 74 ASP A C 1
ATOM 573 O O . ASP A 1 74 ? -12.937 -1.851 2.105 1.00 96.00 74 ASP A O 1
ATOM 577 N N . GLU A 1 75 ? -13.345 0.085 3.173 1.00 96.69 75 GLU A N 1
ATOM 578 C CA . GLU A 1 75 ? -12.669 0.964 2.205 1.00 96.69 75 GLU A CA 1
ATOM 579 C C . GLU A 1 75 ? -11.184 0.613 2.034 1.00 96.69 75 GLU A C 1
ATOM 581 O O . GLU A 1 75 ? -10.667 0.551 0.913 1.00 96.69 75 GLU A O 1
ATOM 586 N N . GLN A 1 76 ? -10.484 0.326 3.138 1.00 97.62 76 GLN A N 1
ATOM 587 C CA . GLN A 1 76 ? -9.089 -0.110 3.077 1.00 97.62 76 GLN A CA 1
ATOM 588 C C . GLN A 1 76 ? -8.979 -1.435 2.325 1.00 97.62 76 GLN A C 1
ATOM 590 O O . GLN A 1 76 ? -8.129 -1.568 1.445 1.00 97.62 76 GLN A O 1
ATOM 595 N N . VAL A 1 77 ? -9.867 -2.396 2.594 1.00 97.56 77 VAL A N 1
ATOM 596 C CA . VAL A 1 77 ? -9.841 -3.681 1.884 1.00 97.56 77 VAL A CA 1
ATOM 597 C C . VAL A 1 77 ? -10.233 -3.521 0.413 1.00 97.56 77 VAL A C 1
ATOM 599 O O . VAL A 1 77 ? -9.693 -4.211 -0.449 1.00 97.56 77 VAL A O 1
ATOM 602 N N . GLU A 1 78 ? -11.134 -2.611 0.056 1.00 97.44 78 GLU A N 1
ATOM 603 C CA . GLU A 1 78 ? -11.400 -2.283 -1.351 1.00 97.44 78 GLU A CA 1
ATOM 604 C C . GLU A 1 78 ? -10.159 -1.745 -2.064 1.00 97.44 78 GLU A C 1
ATOM 606 O O . GLU A 1 78 ? -9.877 -2.149 -3.198 1.00 97.44 78 GLU A O 1
ATOM 611 N N . HIS A 1 79 ? -9.373 -0.895 -1.404 1.00 97.69 79 HIS A N 1
ATOM 612 C CA . HIS A 1 79 ? -8.095 -0.460 -1.954 1.00 97.69 79 HIS A CA 1
ATOM 613 C C . HIS A 1 79 ? -7.102 -1.626 -2.074 1.00 97.69 79 HIS A C 1
ATOM 615 O O . HIS A 1 79 ? -6.508 -1.815 -3.138 1.00 97.69 79 HIS A O 1
ATOM 621 N N . MET A 1 80 ? -6.994 -2.480 -1.049 1.00 97.81 80 MET A N 1
ATOM 622 C CA . MET A 1 80 ? -6.158 -3.688 -1.091 1.00 97.81 80 MET A CA 1
ATOM 623 C C . MET A 1 80 ? -6.517 -4.599 -2.266 1.00 97.81 80 MET A C 1
ATOM 625 O O . MET A 1 80 ? -5.615 -5.115 -2.921 1.00 97.81 80 MET A O 1
ATOM 629 N N . ARG A 1 81 ? -7.806 -4.757 -2.606 1.00 97.44 81 ARG A N 1
ATOM 630 C CA . ARG A 1 81 ? -8.227 -5.540 -3.788 1.00 97.44 81 ARG A CA 1
ATOM 631 C C . ARG A 1 81 ? -7.586 -5.023 -5.067 1.00 97.44 81 ARG A C 1
ATOM 633 O O . ARG A 1 81 ? -7.131 -5.824 -5.884 1.00 97.44 81 ARG A O 1
ATOM 640 N N . LYS A 1 82 ? -7.540 -3.699 -5.240 1.00 95.88 82 LYS A N 1
ATOM 641 C CA . LYS A 1 82 ? -6.926 -3.061 -6.412 1.00 95.88 82 LYS A CA 1
ATOM 642 C C . LYS A 1 82 ? -5.420 -3.319 -6.440 1.00 95.88 82 LYS A C 1
ATOM 644 O O . LYS A 1 82 ? -4.905 -3.731 -7.477 1.00 95.88 82 LYS A O 1
ATOM 649 N N . VAL A 1 83 ? -4.749 -3.155 -5.300 1.00 96.50 83 VAL A N 1
ATOM 650 C CA . VAL A 1 83 ? -3.304 -3.397 -5.152 1.00 96.50 83 VAL A CA 1
ATOM 651 C C . VAL A 1 83 ? -2.957 -4.855 -5.451 1.00 96.50 83 VAL A C 1
ATOM 653 O O . VAL A 1 83 ? -2.134 -5.128 -6.320 1.00 96.50 83 VAL A O 1
ATOM 656 N N . VAL A 1 84 ? -3.639 -5.806 -4.812 1.00 96.88 84 VAL A N 1
ATOM 657 C CA . VAL A 1 84 ? -3.424 -7.246 -5.013 1.00 96.88 84 VAL A CA 1
ATOM 658 C C . VAL A 1 84 ? -3.639 -7.638 -6.475 1.00 96.88 84 VAL A C 1
ATOM 660 O O . VAL A 1 84 ? -2.807 -8.338 -7.055 1.00 96.88 84 VAL A O 1
ATOM 663 N N . ALA A 1 85 ? -4.723 -7.170 -7.100 1.00 95.06 85 ALA A N 1
ATOM 664 C CA . ALA A 1 85 ? -4.989 -7.447 -8.509 1.00 95.06 85 ALA A CA 1
ATOM 665 C C . ALA A 1 85 ? -3.897 -6.871 -9.426 1.00 95.06 85 ALA A C 1
ATOM 667 O O . ALA A 1 85 ? -3.476 -7.537 -10.375 1.00 95.06 85 ALA A O 1
ATOM 668 N N . TYR A 1 86 ? -3.419 -5.658 -9.134 1.00 93.06 86 TYR A N 1
ATOM 669 C CA . TYR A 1 86 ? -2.333 -5.017 -9.872 1.00 93.06 86 TYR A CA 1
ATOM 670 C C . TYR A 1 86 ? -1.026 -5.808 -9.757 1.00 93.06 86 TYR A C 1
ATOM 672 O O . TYR A 1 86 ? -0.453 -6.167 -10.788 1.00 93.06 86 TYR A O 1
ATOM 680 N N . CYS A 1 87 ? -0.594 -6.135 -8.535 1.00 92.56 87 CYS A N 1
ATOM 681 C CA . CYS A 1 87 ? 0.631 -6.893 -8.276 1.00 92.56 87 CYS A CA 1
ATOM 682 C C . CYS A 1 87 ? 0.588 -8.268 -8.947 1.00 92.56 87 CYS A C 1
ATOM 684 O O . CYS A 1 87 ? 1.523 -8.646 -9.643 1.00 92.56 87 CYS A O 1
ATOM 686 N N . LYS A 1 88 ? -0.523 -9.001 -8.818 1.00 93.00 88 LYS A N 1
ATOM 687 C CA . LYS A 1 88 ? -0.664 -10.326 -9.440 1.00 93.00 88 LYS A CA 1
ATOM 688 C C . LYS A 1 88 ? -0.619 -10.276 -10.960 1.00 93.00 88 LYS A C 1
ATOM 690 O O . LYS A 1 88 ? -0.015 -11.151 -11.575 1.00 93.00 88 LYS A O 1
ATOM 695 N N . ARG A 1 89 ? -1.245 -9.266 -11.571 1.00 92.69 89 ARG A N 1
ATOM 696 C CA . ARG A 1 89 ? -1.175 -9.080 -13.023 1.00 92.69 89 ARG A CA 1
ATOM 697 C C . ARG A 1 89 ? 0.258 -8.800 -13.471 1.00 92.69 89 ARG A C 1
ATOM 699 O O . ARG A 1 89 ? 0.673 -9.393 -14.459 1.00 92.69 89 ARG A O 1
ATOM 706 N N . HIS A 1 90 ? 0.993 -7.960 -12.741 1.00 87.81 90 HIS A N 1
ATOM 707 C CA . HIS A 1 90 ? 2.397 -7.673 -13.044 1.00 87.81 90 HIS A CA 1
ATOM 708 C C . HIS A 1 90 ? 3.262 -8.922 -12.916 1.00 87.81 90 HIS A C 1
ATOM 710 O O . HIS A 1 90 ? 3.897 -9.300 -13.891 1.00 87.81 90 HIS A O 1
ATOM 716 N N . LEU A 1 91 ? 3.176 -9.645 -11.797 1.00 88.69 91 LEU A N 1
ATOM 717 C CA . LEU A 1 91 ? 3.925 -10.891 -11.599 1.00 88.69 91 LEU A CA 1
ATOM 718 C C . LEU A 1 91 ? 3.635 -11.927 -12.697 1.00 88.69 91 LEU A C 1
ATOM 720 O O . LEU A 1 91 ? 4.541 -12.608 -13.169 1.00 88.69 91 LEU A O 1
ATOM 724 N N . ALA A 1 92 ? 2.379 -12.039 -13.141 1.00 88.81 92 ALA A N 1
ATOM 725 C CA . ALA A 1 92 ? 2.013 -12.936 -14.235 1.00 88.81 92 ALA A CA 1
ATOM 726 C C . ALA A 1 92 ? 2.549 -12.467 -15.601 1.00 88.81 92 ALA A C 1
ATOM 728 O O . ALA A 1 92 ? 2.905 -13.299 -16.433 1.00 88.81 92 ALA A O 1
ATOM 729 N N . GLN A 1 93 ? 2.589 -11.156 -15.852 1.00 87.06 93 GLN A N 1
ATOM 730 C CA . GLN A 1 93 ? 3.173 -10.582 -17.069 1.00 87.06 93 GLN A CA 1
ATOM 731 C C . GLN A 1 93 ? 4.696 -10.755 -17.094 1.00 87.06 93 GLN A C 1
ATOM 733 O O . GLN A 1 93 ? 5.241 -11.154 -18.119 1.00 87.06 93 GLN A O 1
ATOM 738 N N . GLU A 1 94 ? 5.365 -10.527 -15.965 1.00 85.31 94 GLU A N 1
ATOM 739 C CA . GLU A 1 94 ? 6.803 -10.753 -15.802 1.00 85.31 94 GLU A CA 1
ATOM 740 C C . GLU A 1 94 ? 7.169 -12.226 -15.969 1.00 85.31 94 GLU A C 1
ATOM 742 O O . GLU A 1 94 ? 8.129 -12.539 -16.669 1.00 85.31 94 GLU A O 1
ATOM 747 N N . ALA A 1 95 ? 6.391 -13.138 -15.374 1.00 84.31 95 ALA A N 1
ATOM 748 C CA . ALA A 1 95 ? 6.602 -14.574 -15.530 1.00 84.31 95 ALA A CA 1
ATOM 749 C C . ALA A 1 95 ? 6.560 -14.980 -17.009 1.00 84.31 95 ALA A C 1
ATOM 751 O O . ALA A 1 95 ? 7.516 -15.577 -17.493 1.00 84.31 95 ALA A O 1
ATOM 752 N N . LYS A 1 96 ? 5.518 -14.565 -17.742 1.00 83.81 96 LYS A N 1
ATOM 753 C CA . LYS A 1 96 ? 5.399 -14.826 -19.186 1.00 83.81 96 LYS A CA 1
ATOM 754 C C . LYS A 1 96 ? 6.562 -14.245 -19.985 1.00 83.81 96 LYS A C 1
ATOM 756 O O . LYS A 1 96 ? 7.143 -14.934 -20.810 1.00 83.81 96 LYS A O 1
ATOM 761 N N . GLY A 1 97 ? 6.931 -12.992 -19.719 1.00 82.12 97 GLY A N 1
ATOM 762 C CA . GLY A 1 97 ? 8.042 -12.346 -20.421 1.00 82.12 97 GLY A CA 1
ATOM 763 C C . GLY A 1 97 ? 9.409 -12.969 -20.119 1.00 82.12 97 GLY A C 1
ATOM 764 O O . GLY A 1 97 ? 10.336 -12.800 -20.906 1.00 82.12 97 GLY A O 1
ATOM 765 N N . ASN A 1 98 ? 9.552 -13.676 -18.995 1.00 84.06 98 ASN A N 1
ATOM 766 C CA . ASN A 1 98 ? 10.771 -14.403 -18.646 1.00 84.06 98 ASN A CA 1
ATOM 767 C C . ASN A 1 98 ? 10.818 -15.816 -19.238 1.00 84.06 98 ASN A C 1
ATOM 769 O O . ASN A 1 98 ? 11.914 -16.310 -19.470 1.00 84.06 98 ASN A O 1
ATOM 773 N N . GLU A 1 99 ? 9.675 -16.450 -19.522 1.00 83.25 99 GLU A N 1
ATOM 774 C CA . GLU A 1 99 ? 9.629 -17.735 -20.245 1.00 83.25 99 GLU A CA 1
ATOM 775 C C . GLU A 1 99 ? 10.218 -17.623 -21.663 1.00 83.25 99 GLU A C 1
ATOM 777 O O . GLU A 1 99 ? 10.711 -18.604 -22.213 1.00 83.25 99 GLU A O 1
ATOM 782 N N . GLU A 1 100 ? 10.204 -16.420 -22.240 1.00 79.88 100 GLU A N 1
ATOM 783 C CA . GLU A 1 100 ? 10.728 -16.122 -23.578 1.00 79.88 100 GLU A CA 1
ATOM 784 C C . GLU A 1 100 ? 12.212 -15.704 -23.580 1.00 79.88 100 GLU A C 1
ATOM 786 O O . GLU A 1 100 ? 12.777 -15.447 -24.644 1.00 79.88 100 GLU A O 1
ATOM 791 N N . LYS A 1 101 ? 12.855 -15.622 -22.407 1.00 81.69 101 LYS A N 1
ATOM 792 C CA . LYS A 1 101 ? 14.225 -15.112 -22.227 1.00 81.69 101 LYS A CA 1
ATOM 793 C C . LYS A 1 101 ? 15.174 -16.194 -21.725 1.00 81.69 101 LYS A C 1
ATOM 795 O O . LYS A 1 101 ? 14.778 -17.113 -21.014 1.00 81.69 101 LYS A O 1
ATOM 800 N N . THR A 1 102 ? 16.460 -16.057 -22.042 1.00 83.25 102 THR A N 1
ATOM 801 C CA . THR A 1 102 ? 17.503 -16.914 -21.456 1.00 83.25 102 THR A CA 1
ATOM 802 C C . THR A 1 102 ? 17.751 -16.573 -19.980 1.00 83.25 102 THR A C 1
ATOM 804 O O . THR A 1 102 ? 17.511 -15.448 -19.537 1.00 83.25 102 THR A O 1
ATOM 807 N N . ASP A 1 103 ? 18.300 -17.513 -19.202 1.00 77.56 103 ASP A N 1
ATOM 808 C CA . ASP A 1 103 ? 18.644 -17.295 -17.786 1.00 77.56 103 ASP A CA 1
ATOM 809 C C . ASP A 1 103 ? 19.553 -16.074 -17.546 1.00 77.56 103 ASP A C 1
ATOM 811 O O . ASP A 1 103 ? 19.461 -15.418 -16.505 1.00 77.56 103 ASP A O 1
ATOM 815 N N . GLU A 1 104 ? 20.443 -15.754 -18.490 1.00 78.75 104 GLU A N 1
ATOM 816 C CA . GLU A 1 104 ? 21.302 -14.567 -18.407 1.00 78.75 104 GLU A CA 1
ATOM 817 C C . GLU A 1 104 ? 20.529 -13.262 -18.630 1.00 78.75 104 GLU A C 1
ATOM 819 O O . GLU A 1 104 ? 20.853 -12.240 -18.022 1.00 78.75 104 GLU A O 1
ATOM 824 N N . GLU A 1 105 ? 19.492 -13.283 -19.465 1.00 75.56 105 GLU A N 1
ATOM 825 C CA . GLU A 1 105 ? 18.630 -12.130 -19.729 1.00 75.56 105 GLU A CA 1
ATOM 826 C C . GLU A 1 105 ? 17.654 -11.881 -18.576 1.00 75.56 105 GLU A C 1
ATOM 828 O O . GLU A 1 105 ? 17.459 -10.731 -18.183 1.00 75.56 105 GLU A O 1
ATOM 833 N N . VAL A 1 106 ? 17.118 -12.940 -17.961 1.00 76.75 106 VAL A N 1
ATOM 834 C CA . VAL A 1 106 ? 16.242 -12.836 -16.779 1.00 76.75 106 VAL A CA 1
ATOM 835 C C . VAL A 1 106 ? 16.984 -12.245 -15.574 1.00 76.75 106 VAL A C 1
ATOM 837 O O . VAL A 1 106 ? 16.417 -11.462 -14.808 1.00 76.75 106 VAL A O 1
ATOM 840 N N . LYS A 1 107 ? 18.273 -12.567 -15.399 1.00 73.44 107 LYS A N 1
ATOM 841 C CA . LYS A 1 107 ? 19.102 -12.002 -14.316 1.00 73.44 107 LYS A CA 1
ATOM 842 C C . LYS A 1 107 ? 19.358 -10.502 -14.459 1.00 73.44 107 LYS A C 1
ATOM 844 O O . LYS A 1 107 ? 19.634 -9.864 -13.454 1.00 73.44 107 LYS A O 1
ATOM 849 N N . LYS A 1 108 ? 19.280 -9.946 -15.673 1.00 72.31 108 LYS A N 1
ATOM 850 C CA . LYS A 1 108 ? 19.481 -8.508 -15.936 1.00 72.31 108 LYS A CA 1
ATOM 851 C C . LYS A 1 108 ? 18.218 -7.669 -15.735 1.00 72.31 108 LYS A C 1
ATOM 853 O O . LYS A 1 108 ? 18.307 -6.448 -15.736 1.00 72.31 108 LYS A O 1
ATOM 858 N N . THR A 1 109 ? 17.054 -8.307 -15.622 1.00 64.69 109 THR A N 1
ATOM 859 C CA . THR A 1 109 ? 15.758 -7.631 -15.442 1.00 64.69 109 THR A CA 1
ATOM 860 C C . THR A 1 109 ? 15.320 -7.498 -13.983 1.00 64.69 109 THR A C 1
ATOM 862 O O . THR A 1 109 ? 14.232 -6.990 -13.734 1.00 64.69 109 THR A O 1
ATOM 865 N N . LYS A 1 110 ? 16.132 -7.978 -13.038 1.00 54.16 110 LYS A N 1
ATOM 866 C CA . LYS A 1 110 ? 15.928 -7.856 -11.590 1.00 54.16 110 LYS A CA 1
A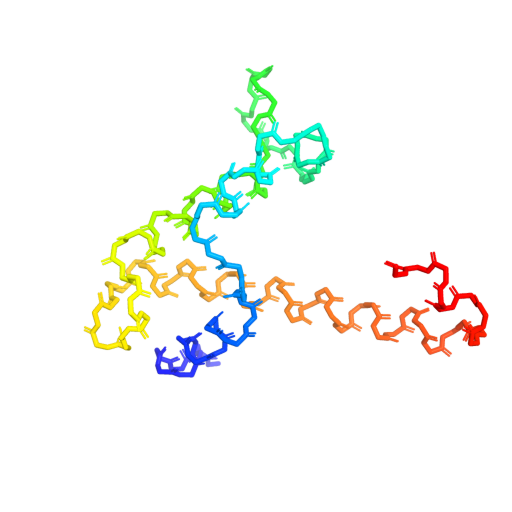TOM 867 C C . LYS A 1 110 ? 16.994 -6.947 -11.002 1.00 54.16 110 LYS A C 1
ATOM 869 O O . LYS A 1 110 ? 16.668 -6.262 -10.015 1.00 54.16 110 LYS A O 1
#

Mean predicted aligned error: 6.15 Å

Secondary structure (DSSP, 8-state):
-PPPHHHHHHHHHHH--S-HHHHHHHHTSHHHHT-SPBPTT--SS--BHHHHHHHHHHHHHHH-TT--GGG--HHHHHHHHHHHHHHHHHHHHHHHHHHTS-HHHHHT--

InterPro domains:
  IPR021487 Protein of unknown function DUF3140 [PF11338] (11-102)
  IPR021487 Protein of unknown function DUF3140 [PTHR40630] (1-103)